Protein AF-A0A962YPQ4-F1 (afdb_monomer_lite)

Foldseek 3Di:
DPDPPPDPDPPPVVVVVVCVVQVLNVLLVVLVVLVVVVVVCPDPVNCVVCPPVNVVSVVCVLVSLVSVLVSVCSVDDDDCPVSVVSVVVSCVVVVVVVVVVVVVVVVD

Structure (mmCIF, N/CA/C/O backbone):
data_AF-A0A962YPQ4-F1
#
_entry.id   AF-A0A962YPQ4-F1
#
loop_
_atom_site.group_PDB
_atom_site.id
_atom_site.type_symbol
_atom_site.label_atom_id
_atom_site.label_alt_id
_atom_site.label_comp_id
_atom_site.label_asym_id
_atom_site.label_entity_id
_atom_site.label_seq_id
_atom_site.pdbx_PDB_ins_code
_atom_site.Cartn_x
_atom_site.Cartn_y
_atom_site.Cartn_z
_atom_site.occupancy
_atom_site.B_iso_or_equiv
_atom_site.auth_seq_id
_atom_site.auth_comp_id
_atom_site.auth_asym_id
_atom_site.auth_atom_id
_atom_site.pdbx_PDB_model_num
ATOM 1 N N . SER A 1 1 ? 42.541 -16.573 -7.095 1.00 48.22 1 SER A N 1
ATOM 2 C CA . SER A 1 1 ? 41.547 -16.294 -6.037 1.00 48.22 1 SER A CA 1
ATOM 3 C C . SER A 1 1 ? 42.003 -15.069 -5.266 1.00 48.22 1 SER A C 1
ATOM 5 O O . SER A 1 1 ? 43.199 -14.986 -5.045 1.00 48.22 1 SER A O 1
ATOM 7 N N . VAL A 1 2 ? 41.097 -14.164 -4.866 1.00 55.28 2 VAL A N 1
ATOM 8 C CA . VAL A 1 2 ? 41.359 -12.897 -4.124 1.00 55.28 2 VAL A CA 1
ATOM 9 C C . VAL A 1 2 ? 41.556 -11.628 -4.986 1.00 55.28 2 VAL A C 1
ATOM 11 O O . VAL A 1 2 ? 42.500 -10.894 -4.777 1.00 55.28 2 VAL A O 1
ATOM 14 N N . TYR A 1 3 ? 40.648 -11.334 -5.931 1.00 52.41 3 TYR A N 1
ATOM 15 C CA . TYR A 1 3 ? 40.442 -9.954 -6.453 1.00 52.41 3 TYR A CA 1
ATOM 16 C C . TYR A 1 3 ? 38.980 -9.640 -6.862 1.00 52.41 3 TYR A C 1
ATOM 18 O O . TYR A 1 3 ? 38.715 -8.603 -7.449 1.00 52.41 3 TYR A O 1
ATOM 26 N N . LEU A 1 4 ? 38.006 -10.511 -6.554 1.00 53.28 4 LEU A N 1
ATOM 27 C CA . LEU A 1 4 ? 36.611 -10.388 -7.032 1.00 53.28 4 LEU A CA 1
ATOM 28 C C . LEU A 1 4 ? 35.572 -10.091 -5.935 1.00 53.28 4 LEU A C 1
ATOM 30 O O . LEU A 1 4 ? 34.379 -10.121 -6.208 1.00 53.28 4 LEU A O 1
ATOM 34 N N . VAL A 1 5 ? 35.992 -9.850 -4.689 1.00 55.94 5 VAL A N 1
ATOM 35 C CA . VAL A 1 5 ? 35.074 -9.925 -3.533 1.00 55.94 5 VAL A CA 1
ATOM 36 C C . VAL A 1 5 ? 34.776 -8.573 -2.870 1.00 55.94 5 VAL A C 1
ATOM 38 O O . VAL A 1 5 ? 33.762 -8.476 -2.189 1.00 55.94 5 VAL A O 1
ATOM 41 N N . PHE A 1 6 ? 35.569 -7.513 -3.083 1.00 50.72 6 PHE A N 1
ATOM 42 C CA . PHE A 1 6 ? 35.494 -6.330 -2.205 1.00 50.72 6 PHE A CA 1
ATOM 43 C C . PHE A 1 6 ? 35.078 -4.982 -2.819 1.00 50.72 6 PHE A C 1
ATOM 45 O O . PHE A 1 6 ? 34.675 -4.118 -2.049 1.00 50.72 6 PHE A O 1
ATOM 52 N N . ASP A 1 7 ? 35.045 -4.797 -4.143 1.00 51.97 7 ASP A N 1
ATOM 53 C CA . ASP A 1 7 ? 34.834 -3.444 -4.712 1.00 51.97 7 ASP A CA 1
ATOM 54 C C . ASP A 1 7 ? 33.396 -3.101 -5.144 1.00 51.97 7 ASP A C 1
ATOM 56 O O . ASP A 1 7 ? 33.118 -1.964 -5.512 1.00 51.97 7 ASP A O 1
ATOM 60 N N . HIS A 1 8 ? 32.438 -4.029 -5.053 1.00 53.66 8 HIS A N 1
ATOM 61 C CA . HIS A 1 8 ? 31.048 -3.783 -5.488 1.00 53.66 8 HIS A CA 1
ATOM 62 C C . HIS A 1 8 ? 30.007 -3.760 -4.361 1.00 53.66 8 HIS A C 1
ATOM 64 O O . HIS A 1 8 ? 28.811 -3.844 -4.630 1.00 53.66 8 HIS A O 1
ATOM 70 N N . PHE A 1 9 ? 30.424 -3.644 -3.097 1.00 52.88 9 PHE A N 1
ATOM 71 C CA . PHE A 1 9 ? 29.499 -3.758 -1.960 1.00 52.88 9 PHE A CA 1
ATOM 72 C C . PHE A 1 9 ? 29.130 -2.443 -1.265 1.00 52.88 9 PHE A C 1
ATOM 74 O O . PHE A 1 9 ? 28.322 -2.479 -0.341 1.00 52.88 9 PHE A O 1
ATOM 81 N N . PHE A 1 10 ? 29.649 -1.287 -1.694 1.00 52.09 10 PHE A N 1
ATOM 82 C CA . PHE A 1 10 ? 29.431 -0.032 -0.958 1.00 52.09 10 PHE A CA 1
ATOM 83 C C . PHE A 1 10 ? 29.041 1.187 -1.794 1.00 52.09 10 PHE A C 1
ATOM 85 O O . PHE A 1 10 ? 29.190 2.316 -1.336 1.00 52.09 10 PHE A O 1
ATOM 92 N N . ASP A 1 11 ? 28.468 0.980 -2.980 1.00 57.31 11 ASP A N 1
ATOM 93 C CA . ASP A 1 11 ? 27.876 2.078 -3.744 1.00 57.31 11 ASP A CA 1
ATOM 94 C C . ASP A 1 11 ? 26.346 1.981 -3.741 1.00 57.31 11 ASP A C 1
ATOM 96 O O . ASP A 1 11 ? 25.682 1.66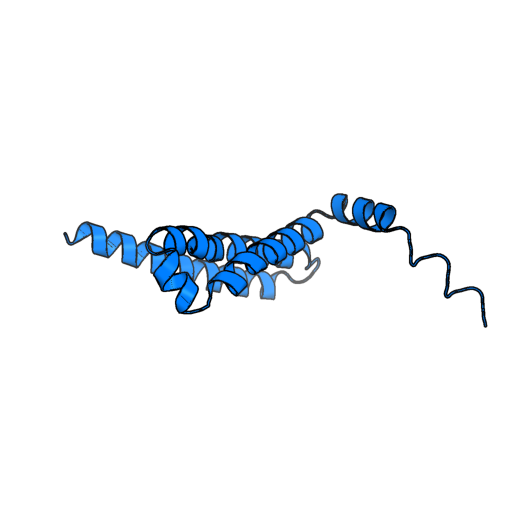1 -4.730 1.00 57.31 11 ASP A O 1
ATOM 100 N N . GLY A 1 12 ? 25.762 2.231 -2.565 1.00 58.50 12 GLY A N 1
ATOM 101 C CA . GLY A 1 12 ? 24.310 2.329 -2.411 1.00 58.50 12 GLY A CA 1
ATOM 102 C C . GLY A 1 12 ? 23.689 3.374 -3.348 1.00 58.50 12 GLY A C 1
ATOM 103 O O . GLY A 1 12 ? 22.519 3.242 -3.700 1.00 58.50 12 GLY A O 1
ATOM 104 N N . ALA A 1 13 ? 24.468 4.362 -3.810 1.00 59.41 13 ALA A N 1
ATOM 105 C CA . ALA A 1 13 ? 24.032 5.360 -4.780 1.00 59.41 13 ALA A CA 1
ATOM 106 C C . ALA A 1 13 ? 23.969 4.800 -6.211 1.00 59.41 13 ALA A C 1
ATOM 108 O O . ALA A 1 13 ? 22.995 5.074 -6.913 1.00 59.41 13 ALA A O 1
ATOM 109 N N . ALA A 1 14 ? 24.925 3.963 -6.629 1.00 56.81 14 ALA A N 1
ATOM 110 C CA . ALA A 1 14 ? 24.859 3.261 -7.917 1.00 56.81 14 ALA A CA 1
ATOM 111 C C . ALA A 1 14 ? 23.675 2.278 -7.980 1.00 56.81 14 ALA A C 1
ATOM 113 O O . ALA A 1 14 ? 22.946 2.240 -8.973 1.00 56.81 14 ALA A O 1
ATOM 114 N N . ILE A 1 15 ? 23.415 1.554 -6.886 1.00 58.56 15 ILE A N 1
ATOM 115 C CA . ILE A 1 15 ? 22.237 0.682 -6.758 1.00 58.56 15 ILE A CA 1
ATOM 116 C C . ILE A 1 15 ? 20.949 1.516 -6.810 1.00 58.56 15 ILE A C 1
ATOM 118 O O . ILE A 1 15 ? 20.012 1.159 -7.522 1.00 58.56 15 ILE A O 1
ATOM 122 N N . LEU A 1 16 ? 20.897 2.655 -6.112 1.00 59.19 16 LEU A N 1
ATOM 123 C CA . LEU A 1 16 ? 19.737 3.548 -6.135 1.00 59.19 16 LEU A CA 1
ATOM 124 C C . LEU A 1 16 ? 19.490 4.138 -7.536 1.00 59.19 16 LEU A C 1
ATOM 126 O O . LEU A 1 16 ? 18.340 4.214 -7.970 1.00 59.19 16 LEU A O 1
ATOM 130 N N . ALA A 1 17 ? 20.544 4.495 -8.272 1.00 59.56 17 ALA A N 1
ATOM 131 C CA . ALA A 1 17 ? 20.446 4.990 -9.645 1.00 59.56 17 ALA A CA 1
ATOM 132 C C . ALA A 1 17 ? 19.915 3.920 -10.620 1.00 59.56 17 ALA A C 1
ATOM 134 O O . ALA A 1 17 ? 19.074 4.223 -11.474 1.00 59.56 17 ALA A O 1
ATOM 135 N N . ASP A 1 18 ? 20.333 2.663 -10.457 1.00 56.97 18 ASP A N 1
ATOM 136 C CA . ASP A 1 18 ? 19.818 1.537 -11.246 1.00 56.97 18 ASP A CA 1
ATOM 137 C C . ASP A 1 18 ? 18.379 1.150 -10.865 1.00 56.97 18 ASP A C 1
ATOM 139 O O . ASP A 1 18 ? 17.590 0.760 -11.733 1.00 56.97 18 ASP A O 1
ATOM 143 N N . ILE A 1 19 ? 17.997 1.330 -9.595 1.00 56.75 19 ILE A N 1
ATOM 144 C CA . ILE A 1 19 ? 16.618 1.176 -9.112 1.00 56.75 19 ILE A CA 1
ATOM 145 C C . ILE A 1 19 ? 15.707 2.251 -9.717 1.00 56.75 19 ILE A C 1
ATOM 147 O O . ILE A 1 19 ? 14.622 1.918 -10.193 1.00 56.75 19 ILE A O 1
ATOM 151 N N . VAL A 1 20 ? 16.137 3.517 -9.774 1.00 56.94 20 VAL 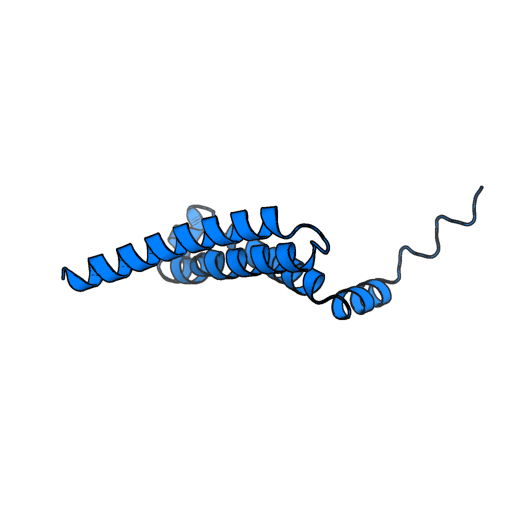A N 1
ATOM 152 C CA . VAL A 1 20 ? 15.352 4.601 -10.401 1.00 56.94 20 VAL A CA 1
ATOM 153 C C . VAL A 1 20 ? 15.191 4.377 -11.909 1.00 56.94 20 VAL A C 1
ATOM 155 O O . VAL A 1 20 ? 14.116 4.633 -12.451 1.00 56.94 20 VAL A O 1
ATOM 158 N N . LYS A 1 21 ? 16.207 3.831 -12.591 1.00 58.44 21 LYS A N 1
ATOM 159 C CA . LYS A 1 21 ? 16.110 3.457 -14.016 1.00 58.44 21 LYS A CA 1
ATOM 160 C C . LYS A 1 21 ? 15.146 2.297 -14.286 1.00 58.44 21 LYS A C 1
ATOM 162 O O . LYS A 1 21 ? 14.705 2.129 -15.424 1.00 58.44 21 LYS A O 1
ATOM 167 N N . ARG A 1 22 ? 14.823 1.484 -13.276 1.00 65.88 22 ARG A N 1
ATOM 168 C CA . ARG A 1 22 ? 13.980 0.286 -13.386 1.00 65.88 22 ARG A CA 1
ATOM 169 C C . ARG A 1 22 ? 12.676 0.498 -12.602 1.00 65.88 22 ARG A C 1
ATOM 171 O O . ARG A 1 22 ? 12.576 0.056 -11.457 1.00 65.88 22 ARG A O 1
ATOM 178 N N . PRO A 1 23 ? 11.643 1.112 -13.217 1.00 67.81 23 PRO A N 1
ATOM 179 C CA . PRO A 1 23 ? 10.415 1.546 -12.532 1.00 67.81 23 PRO A CA 1
ATOM 180 C C . PRO A 1 23 ? 9.643 0.418 -11.829 1.00 67.81 23 PRO A C 1
ATOM 182 O O . PRO A 1 23 ? 8.823 0.663 -10.953 1.00 67.81 23 PRO A O 1
ATOM 185 N N . TYR A 1 24 ? 9.916 -0.841 -12.160 1.00 70.38 24 TYR A N 1
ATOM 186 C CA . TYR A 1 24 ? 9.319 -1.983 -11.480 1.00 70.38 24 TYR A CA 1
ATOM 187 C C . TYR A 1 24 ? 9.874 -2.214 -10.071 1.00 70.38 24 TYR A C 1
ATOM 189 O O . TYR A 1 24 ? 9.123 -2.633 -9.190 1.00 70.38 24 TYR A O 1
ATOM 197 N N . ILE A 1 25 ? 11.152 -1.914 -9.819 1.00 71.56 25 ILE A N 1
ATOM 198 C CA . ILE A 1 25 ? 11.758 -2.086 -8.490 1.00 71.56 25 ILE A CA 1
ATOM 199 C C . ILE A 1 25 ? 11.223 -1.021 -7.534 1.00 71.56 25 ILE A C 1
ATOM 201 O O . ILE A 1 25 ? 10.872 -1.339 -6.401 1.00 71.56 25 ILE A O 1
ATOM 205 N N . THR A 1 26 ? 11.082 0.223 -8.000 1.00 79.94 26 THR A N 1
ATOM 206 C CA . THR A 1 26 ? 10.533 1.320 -7.189 1.00 79.94 26 THR A CA 1
ATOM 207 C C . THR A 1 26 ? 9.085 1.058 -6.781 1.00 79.94 26 THR A C 1
ATOM 209 O O . THR A 1 26 ? 8.732 1.295 -5.628 1.00 79.94 26 THR A O 1
ATOM 212 N N . VAL A 1 27 ? 8.263 0.496 -7.675 1.00 83.62 27 VAL A N 1
ATOM 213 C CA . VAL A 1 27 ? 6.880 0.097 -7.363 1.00 83.62 27 VAL A CA 1
ATOM 214 C C . VAL A 1 27 ? 6.832 -1.005 -6.305 1.00 83.62 27 VAL A C 1
ATOM 216 O O . VAL A 1 27 ? 6.083 -0.884 -5.334 1.00 83.62 27 VAL A O 1
ATOM 219 N N . GLY A 1 28 ? 7.641 -2.058 -6.461 1.00 83.81 28 GLY A N 1
ATOM 220 C CA . GLY A 1 28 ? 7.711 -3.145 -5.479 1.00 83.81 28 GLY A CA 1
ATOM 221 C C . GLY A 1 28 ? 8.192 -2.652 -4.111 1.00 83.81 28 GLY A C 1
ATOM 222 O O . GLY A 1 28 ? 7.601 -2.977 -3.082 1.00 83.81 28 GLY A O 1
ATOM 223 N N . PHE A 1 29 ? 9.209 -1.789 -4.101 1.00 83.06 29 PHE A N 1
ATOM 224 C CA . PHE A 1 29 ? 9.741 -1.184 -2.884 1.00 83.06 29 PHE A CA 1
ATOM 225 C C . PHE A 1 29 ? 8.726 -0.258 -2.199 1.00 83.06 29 PHE A C 1
ATOM 227 O O . PHE A 1 29 ? 8.546 -0.329 -0.985 1.00 83.06 29 PHE A O 1
ATOM 234 N N . ALA A 1 30 ? 7.992 0.557 -2.961 1.00 86.44 30 ALA A N 1
ATOM 235 C CA . ALA A 1 30 ? 6.920 1.389 -2.421 1.00 86.44 30 ALA A CA 1
ATOM 236 C C . ALA A 1 30 ? 5.798 0.540 -1.799 1.00 86.44 30 ALA A C 1
ATOM 238 O O . ALA A 1 30 ? 5.342 0.838 -0.694 1.00 86.44 30 ALA A O 1
ATOM 239 N N . ALA A 1 31 ? 5.386 -0.547 -2.464 1.00 88.00 31 ALA A N 1
ATOM 240 C CA . ALA A 1 31 ? 4.406 -1.486 -1.918 1.00 88.00 31 ALA A CA 1
ATOM 241 C C . ALA A 1 31 ? 4.892 -2.114 -0.600 1.00 88.00 31 ALA A C 1
ATOM 243 O O . ALA A 1 31 ? 4.128 -2.192 0.363 1.00 88.00 31 ALA A O 1
ATOM 244 N N . PHE A 1 32 ? 6.169 -2.498 -0.533 1.00 86.94 32 PHE A N 1
ATOM 245 C CA . PHE A 1 32 ? 6.795 -3.025 0.679 1.00 86.94 32 PHE A CA 1
ATOM 246 C C . PHE A 1 32 ? 6.810 -2.001 1.823 1.00 86.94 32 PHE A C 1
ATOM 248 O O . PHE A 1 32 ? 6.395 -2.316 2.938 1.00 86.94 32 PHE A O 1
ATOM 255 N N . LEU A 1 33 ? 7.205 -0.754 1.556 1.00 89.06 33 LEU A N 1
ATOM 256 C CA . LEU A 1 33 ? 7.195 0.305 2.568 1.00 89.06 33 LEU A CA 1
ATOM 257 C C . LEU A 1 33 ? 5.789 0.583 3.108 1.00 89.06 33 LEU A C 1
ATOM 259 O O . LEU A 1 33 ? 5.630 0.825 4.303 1.00 89.06 33 LEU A O 1
ATOM 263 N N . LEU A 1 34 ? 4.763 0.507 2.259 1.00 88.19 34 LEU A N 1
ATOM 264 C CA . LEU A 1 34 ? 3.368 0.660 2.676 1.00 88.19 34 LEU A CA 1
ATOM 265 C C . LEU A 1 34 ? 2.861 -0.514 3.533 1.00 88.19 34 LEU A C 1
ATOM 267 O O . LEU A 1 34 ? 1.934 -0.324 4.325 1.00 88.19 34 LEU A O 1
ATOM 271 N N . LEU A 1 35 ? 3.462 -1.705 3.433 1.00 88.38 35 LEU A N 1
ATOM 272 C CA . LEU A 1 35 ? 3.125 -2.842 4.298 1.00 88.38 35 LEU A CA 1
ATOM 273 C C . LEU A 1 35 ? 3.613 -2.651 5.739 1.00 88.38 35 LEU A C 1
ATOM 275 O O . LEU A 1 35 ? 2.936 -3.105 6.659 1.00 88.38 35 LEU A O 1
ATOM 279 N N . ILE A 1 36 ? 4.727 -1.946 5.959 1.00 90.75 36 ILE A N 1
ATOM 280 C CA . ILE A 1 36 ? 5.303 -1.706 7.296 1.00 90.75 36 ILE A CA 1
ATOM 281 C C . ILE A 1 36 ? 4.286 -1.081 8.275 1.00 90.75 36 ILE A C 1
ATOM 283 O O . ILE A 1 36 ? 4.048 -1.666 9.336 1.00 90.75 36 ILE A O 1
ATOM 287 N N . PRO A 1 37 ? 3.632 0.060 7.969 1.00 87.06 37 PRO A N 1
ATOM 288 C CA . PRO A 1 37 ? 2.644 0.643 8.873 1.00 87.06 37 PRO A CA 1
ATOM 289 C C . PRO A 1 37 ? 1.397 -0.236 9.030 1.00 87.06 37 PRO A C 1
ATOM 291 O O . PRO A 1 37 ? 0.792 -0.241 10.104 1.00 87.06 37 PRO A O 1
ATOM 294 N N . LEU A 1 38 ? 1.006 -1.009 8.009 1.00 87.44 38 LEU A N 1
ATOM 295 C CA . LEU A 1 38 ? -0.102 -1.966 8.125 1.00 87.44 38 LEU A CA 1
ATOM 296 C C . LEU A 1 38 ? 0.231 -3.093 9.107 1.00 87.44 38 LEU A C 1
ATOM 298 O O . LEU A 1 38 ? -0.587 -3.401 9.972 1.00 87.44 38 LEU A O 1
ATOM 302 N N . ALA A 1 39 ? 1.433 -3.660 9.007 1.00 87.00 39 ALA A N 1
ATOM 303 C CA . ALA A 1 39 ? 1.909 -4.712 9.895 1.00 87.00 39 ALA A CA 1
ATOM 304 C C . ALA A 1 39 ? 2.029 -4.204 11.337 1.00 87.00 39 ALA A C 1
ATOM 306 O O . ALA A 1 39 ? 1.491 -4.821 12.256 1.00 87.00 39 ALA A O 1
ATOM 307 N N . ALA A 1 40 ? 2.634 -3.026 11.532 1.00 88.50 40 ALA A N 1
ATOM 308 C CA . ALA A 1 40 ? 2.731 -2.402 12.849 1.00 88.50 40 ALA A CA 1
ATOM 309 C C . ALA A 1 40 ? 1.339 -2.174 13.467 1.00 88.50 40 ALA A C 1
ATOM 311 O O . ALA A 1 40 ? 1.111 -2.490 14.632 1.00 88.50 40 ALA A O 1
ATOM 312 N N . THR A 1 41 ? 0.372 -1.696 12.675 1.00 88.50 41 THR A N 1
ATOM 313 C CA . THR A 1 41 ? -1.009 -1.422 13.122 1.00 88.50 41 THR A CA 1
ATOM 314 C C . THR A 1 41 ? -1.921 -2.651 13.179 1.00 88.50 41 THR A C 1
ATOM 316 O O . THR A 1 41 ? -3.112 -2.504 13.471 1.00 88.50 41 THR A O 1
ATOM 319 N N . SER A 1 42 ? -1.388 -3.859 12.967 1.00 81.44 42 SER A N 1
ATOM 320 C CA . SER A 1 42 ? -2.153 -5.112 13.014 1.00 81.44 42 SER A CA 1
ATOM 321 C C . SER A 1 42 ? -2.404 -5.634 14.438 1.00 81.44 42 SER A C 1
ATOM 323 O O . SER A 1 42 ? -3.081 -6.646 14.615 1.00 81.44 42 SER A O 1
ATOM 325 N N . THR A 1 43 ? -1.882 -4.961 15.467 1.00 89.44 43 THR A N 1
ATOM 326 C CA . THR A 1 43 ? -2.058 -5.365 16.871 1.00 89.44 43 THR A CA 1
ATOM 327 C C . THR A 1 43 ? -3.404 -4.896 17.436 1.00 89.44 43 THR A C 1
ATOM 329 O O . THR A 1 43 ? -3.780 -3.733 17.273 1.00 89.44 43 THR A O 1
ATOM 332 N N . ASN A 1 44 ? -4.090 -5.749 18.209 1.00 84.00 44 ASN A N 1
ATOM 333 C CA . ASN A 1 44 ? -5.385 -5.448 18.851 1.00 84.00 44 ASN A CA 1
ATOM 334 C C . ASN A 1 44 ? -5.410 -4.117 19.632 1.00 84.00 44 ASN A C 1
ATOM 336 O O . ASN A 1 44 ? -6.412 -3.399 19.608 1.00 84.00 44 ASN A O 1
ATOM 340 N N . GLY A 1 45 ? -4.307 -3.756 20.298 1.00 88.00 45 GLY A N 1
ATOM 341 C CA . GLY A 1 45 ? -4.183 -2.481 21.013 1.00 88.00 45 GLY A CA 1
ATOM 342 C C . GLY A 1 45 ? -4.222 -1.257 20.090 1.00 88.00 45 GLY A C 1
ATOM 343 O O . GLY A 1 45 ? -4.850 -0.250 20.414 1.00 88.00 45 GLY A O 1
ATOM 344 N N . MET A 1 46 ? -3.622 -1.350 18.902 1.00 86.25 46 MET A N 1
ATOM 345 C CA . MET A 1 46 ? -3.609 -0.260 17.921 1.00 86.25 46 MET A CA 1
ATOM 346 C C . MET A 1 46 ? -4.940 -0.133 17.186 1.00 86.25 46 MET A C 1
ATOM 348 O O . MET A 1 46 ? -5.372 0.989 16.927 1.00 86.25 46 MET A O 1
ATOM 352 N N . ILE A 1 47 ? -5.636 -1.246 16.941 1.00 87.38 47 ILE A N 1
ATOM 353 C CA . ILE A 1 47 ? -6.999 -1.230 16.387 1.00 87.38 47 ILE A CA 1
ATOM 354 C C . ILE A 1 47 ? -7.925 -0.411 17.299 1.00 87.38 47 ILE A C 1
ATOM 356 O O . ILE A 1 47 ? -8.616 0.495 16.829 1.00 87.38 47 ILE A O 1
ATOM 360 N N . LYS A 1 48 ? -7.884 -0.667 18.616 1.00 87.62 48 LYS A N 1
ATOM 361 C CA . LYS A 1 48 ? -8.678 0.083 19.605 1.00 87.62 48 LYS A CA 1
ATOM 362 C C . LYS A 1 48 ? -8.253 1.552 19.710 1.00 87.62 48 LYS A C 1
ATOM 364 O O . LYS A 1 48 ? -9.114 2.419 19.814 1.00 87.62 48 LYS A O 1
ATOM 369 N N . ARG A 1 49 ? -6.947 1.841 19.644 1.00 89.69 49 ARG A N 1
ATOM 370 C CA . ARG A 1 49 ? -6.402 3.204 19.784 1.00 89.69 49 ARG A CA 1
ATOM 371 C C . ARG A 1 49 ? -6.687 4.105 18.578 1.00 89.69 49 ARG A C 1
ATOM 373 O O . ARG A 1 49 ? -6.955 5.286 18.762 1.00 89.69 49 ARG A O 1
ATOM 380 N N . LEU A 1 50 ? -6.618 3.575 17.353 1.00 85.75 50 LEU A N 1
ATOM 381 C CA . LEU A 1 50 ? -6.838 4.353 16.125 1.00 85.75 50 LEU A CA 1
ATOM 382 C C . LEU A 1 50 ? -8.311 4.408 15.681 1.00 85.75 50 LEU A C 1
ATOM 384 O O . LEU A 1 50 ? -8.685 5.323 14.939 1.00 85.75 50 LEU A O 1
ATOM 388 N N . GLY A 1 51 ? -9.146 3.443 16.081 1.00 89.25 51 GLY A N 1
ATOM 389 C CA . GLY A 1 51 ? -10.583 3.431 15.792 1.00 89.25 51 GLY A CA 1
ATOM 390 C C . GLY A 1 51 ? -10.907 3.632 14.303 1.00 89.25 51 GLY A C 1
ATOM 391 O O . GLY A 1 51 ? -10.491 2.857 13.443 1.00 89.25 51 GLY A O 1
ATOM 392 N N . ARG A 1 52 ? -11.630 4.709 13.961 1.00 86.00 52 ARG A N 1
ATOM 393 C CA . ARG A 1 52 ? -12.007 5.040 12.567 1.00 86.00 52 ARG A CA 1
ATOM 394 C C . ARG A 1 52 ? -10.811 5.304 11.643 1.00 86.00 52 ARG A C 1
ATOM 396 O O . ARG A 1 52 ? -10.902 5.022 10.447 1.00 86.00 52 ARG A O 1
ATOM 403 N N . ASN A 1 53 ? -9.697 5.820 12.165 1.00 87.81 53 ASN A N 1
ATOM 404 C CA . ASN A 1 53 ? -8.500 6.072 11.359 1.00 87.81 53 ASN A CA 1
ATOM 405 C C . ASN A 1 53 ? -7.778 4.770 10.987 1.00 87.81 53 ASN A C 1
ATOM 407 O O . ASN A 1 53 ? -7.186 4.703 9.911 1.00 87.81 53 ASN A O 1
ATOM 411 N N . TRP A 1 54 ? -7.916 3.712 11.796 1.00 89.81 54 TRP A N 1
ATOM 412 C CA . TRP A 1 54 ? -7.388 2.386 11.466 1.00 89.81 54 TRP A CA 1
ATOM 413 C C . TRP A 1 54 ? -7.985 1.869 10.156 1.00 89.81 54 TRP A C 1
ATOM 415 O O . TRP A 1 54 ? -7.252 1.469 9.259 1.00 89.81 54 TRP A O 1
ATOM 425 N N . GLN A 1 55 ? -9.305 1.990 9.976 1.00 85.50 55 GLN A N 1
ATOM 426 C CA . GLN A 1 55 ? -9.966 1.590 8.729 1.00 85.50 55 GLN A CA 1
ATOM 427 C C . GLN A 1 55 ? -9.518 2.414 7.514 1.00 85.50 55 GLN A C 1
ATOM 429 O O . GLN A 1 55 ? -9.574 1.911 6.395 1.00 85.50 55 GLN A O 1
ATOM 434 N N . ARG A 1 56 ? -9.121 3.682 7.691 1.00 87.25 56 ARG A N 1
ATOM 435 C CA . ARG A 1 56 ? -8.576 4.498 6.591 1.00 87.25 56 ARG A CA 1
ATOM 436 C C . ARG A 1 56 ? -7.180 4.017 6.205 1.00 87.25 56 ARG A C 1
ATOM 438 O O . ARG A 1 56 ? -6.930 3.829 5.022 1.00 87.25 56 ARG A O 1
ATOM 445 N N . LEU A 1 57 ? -6.325 3.749 7.191 1.00 88.06 57 LEU A N 1
ATOM 446 C CA . LEU A 1 57 ? -4.978 3.224 6.974 1.00 88.06 57 LEU A CA 1
ATOM 447 C C . LEU A 1 57 ? -5.024 1.829 6.337 1.00 88.06 57 LEU A C 1
ATOM 449 O O . LEU A 1 57 ? -4.370 1.587 5.330 1.00 88.06 57 LEU A O 1
ATOM 453 N N . HIS A 1 58 ? -5.886 0.939 6.828 1.00 90.31 58 HIS A N 1
ATOM 454 C CA . HIS A 1 58 ? -6.000 -0.420 6.297 1.00 90.31 58 HIS A CA 1
ATOM 455 C C . HIS A 1 58 ? -6.616 -0.492 4.886 1.00 90.31 58 HIS A C 1
ATOM 457 O O . HIS A 1 58 ? -6.455 -1.499 4.201 1.00 90.31 58 HIS A O 1
ATOM 463 N N . ARG A 1 59 ? -7.267 0.574 4.384 1.00 88.25 59 ARG A N 1
ATOM 464 C CA . ARG A 1 59 ? -7.672 0.643 2.962 1.00 88.25 59 ARG A CA 1
ATOM 465 C C . ARG A 1 59 ? -6.482 0.693 2.010 1.00 88.25 59 ARG A C 1
ATOM 467 O O . ARG A 1 59 ? -6.655 0.346 0.844 1.00 88.25 59 ARG A O 1
ATOM 474 N N . LEU A 1 60 ? -5.294 1.071 2.485 1.00 88.69 60 LEU A N 1
ATOM 475 C CA . LEU A 1 60 ? -4.081 1.047 1.670 1.00 88.69 60 LEU A CA 1
ATOM 476 C C . LEU A 1 60 ? -3.749 -0.363 1.171 1.00 88.69 60 LEU A C 1
ATOM 478 O O . LEU A 1 60 ? -3.104 -0.476 0.137 1.00 88.69 60 LEU A O 1
ATOM 482 N N . VAL A 1 61 ? -4.266 -1.428 1.801 1.00 88.38 61 VAL A N 1
ATOM 483 C CA . VAL A 1 61 ? -4.078 -2.809 1.322 1.00 88.38 61 VAL A CA 1
ATOM 484 C C . VAL A 1 61 ? -4.554 -3.002 -0.122 1.00 88.38 61 VAL A C 1
ATOM 486 O O . VAL A 1 61 ? -3.968 -3.784 -0.864 1.00 88.38 61 VAL A O 1
ATOM 489 N N . TYR A 1 62 ? -5.574 -2.252 -0.555 1.00 85.81 62 TYR A N 1
ATOM 490 C CA . TYR A 1 62 ? -6.049 -2.295 -1.938 1.00 85.81 62 TYR A CA 1
ATOM 491 C C . TYR A 1 62 ? -5.039 -1.677 -2.904 1.00 85.81 62 TYR A C 1
ATOM 493 O O . TYR A 1 62 ? -4.782 -2.236 -3.965 1.00 85.81 62 TYR A O 1
ATOM 501 N N . VAL A 1 63 ? -4.431 -0.555 -2.511 1.00 88.25 63 VAL A N 1
ATOM 502 C CA . VAL A 1 63 ? -3.371 0.102 -3.286 1.00 88.25 63 VAL A CA 1
ATOM 503 C C . VAL A 1 63 ? -2.138 -0.798 -3.350 1.00 88.25 63 VAL A C 1
ATOM 505 O O . VAL A 1 63 ? -1.595 -1.008 -4.428 1.00 88.25 63 VAL A O 1
ATOM 508 N N . ILE A 1 64 ? -1.744 -1.397 -2.222 1.00 88.81 64 ILE A N 1
ATOM 509 C CA . ILE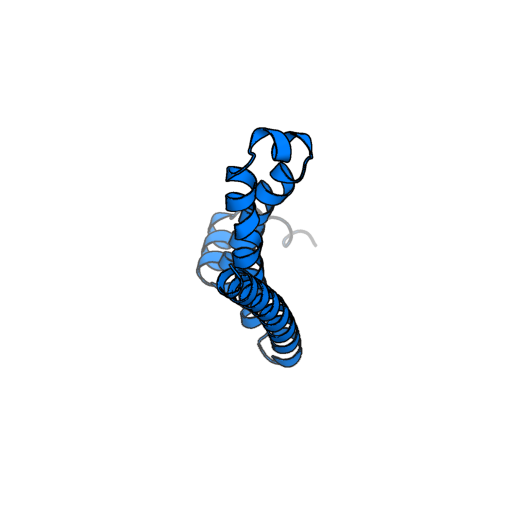 A 1 64 ? -0.616 -2.335 -2.140 1.00 88.81 64 ILE A CA 1
ATOM 510 C C . ILE A 1 64 ? -0.847 -3.546 -3.051 1.00 88.81 64 ILE A C 1
ATOM 512 O O . ILE A 1 64 ? 0.062 -3.932 -3.780 1.00 88.81 64 ILE A O 1
ATOM 516 N N . GLY A 1 65 ? -2.058 -4.114 -3.065 1.00 85.12 65 GLY A N 1
ATOM 517 C CA . GLY A 1 65 ? -2.402 -5.225 -3.956 1.00 85.12 65 GLY A CA 1
ATOM 518 C C . GLY A 1 65 ? -2.248 -4.866 -5.437 1.00 85.12 65 GLY A C 1
ATOM 519 O O . GLY A 1 65 ? -1.659 -5.633 -6.197 1.00 85.12 65 GLY A O 1
ATOM 520 N N . ILE A 1 66 ? -2.708 -3.674 -5.837 1.00 84.94 66 ILE A N 1
ATOM 521 C CA . ILE A 1 66 ? -2.544 -3.170 -7.211 1.00 84.94 66 ILE A CA 1
ATOM 522 C C . ILE A 1 66 ? -1.060 -2.984 -7.546 1.00 84.94 66 ILE A C 1
ATOM 524 O O . ILE A 1 66 ? -0.613 -3.436 -8.599 1.00 84.94 66 ILE A O 1
ATOM 528 N N . LEU A 1 67 ? -0.283 -2.365 -6.650 1.00 86.25 67 LEU A N 1
ATOM 529 C CA . LEU A 1 67 ? 1.158 -2.177 -6.842 1.00 86.25 67 LEU A CA 1
ATOM 530 C C . LEU A 1 67 ? 1.901 -3.517 -6.937 1.00 86.25 67 LEU A C 1
ATOM 532 O O . LEU A 1 67 ? 2.813 -3.638 -7.747 1.00 86.25 67 LEU A O 1
ATOM 536 N N . GLY A 1 68 ? 1.496 -4.533 -6.171 1.00 83.81 68 GLY A N 1
ATOM 537 C CA . GLY A 1 68 ? 2.076 -5.877 -6.232 1.00 83.81 68 GLY A CA 1
ATOM 538 C C . GLY A 1 68 ? 1.837 -6.567 -7.577 1.00 83.81 68 GLY A C 1
ATOM 539 O O . GLY A 1 68 ? 2.773 -7.100 -8.172 1.00 83.81 68 GLY A O 1
ATOM 540 N N . VAL A 1 69 ? 0.610 -6.497 -8.102 1.00 82.06 69 VAL A N 1
ATOM 541 C CA . VAL A 1 69 ? 0.292 -7.018 -9.444 1.00 82.06 69 VAL A CA 1
ATOM 542 C C . VAL A 1 69 ? 1.066 -6.258 -10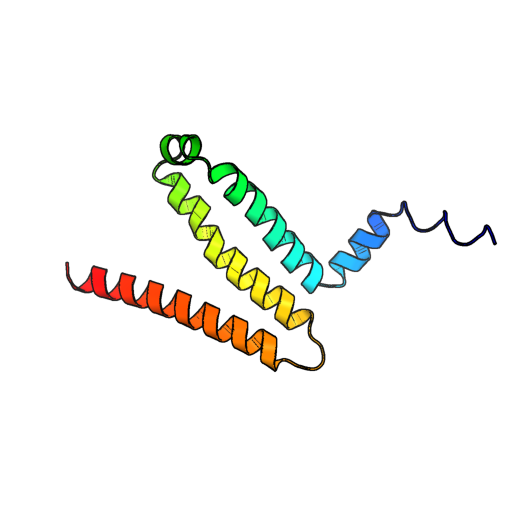.520 1.00 82.06 69 VAL A C 1
ATOM 544 O O . VAL A 1 69 ? 1.630 -6.877 -11.418 1.00 82.06 69 VAL A O 1
ATOM 547 N N . LEU A 1 70 ? 1.147 -4.929 -10.414 1.00 83.0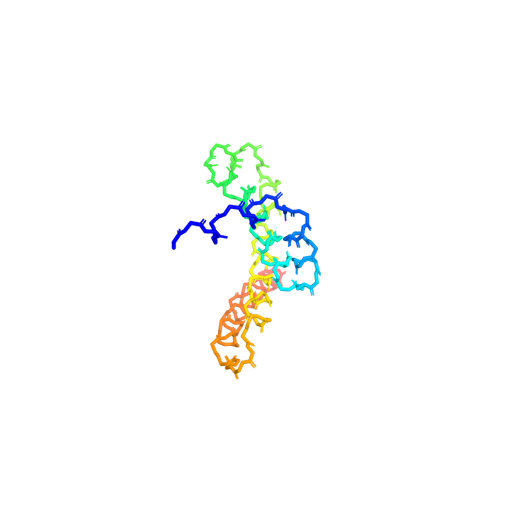0 70 LEU A N 1
ATOM 548 C CA . LEU A 1 70 ? 1.883 -4.090 -11.360 1.00 83.00 70 LEU A CA 1
ATOM 549 C C . LEU A 1 70 ? 3.394 -4.375 -11.327 1.00 83.00 70 LEU A C 1
ATOM 551 O O . LEU A 1 70 ? 4.023 -4.474 -12.380 1.00 83.00 70 LEU A O 1
ATOM 555 N N . HIS A 1 71 ? 3.964 -4.579 -10.136 1.00 83.12 71 HIS A N 1
ATOM 556 C CA . HIS A 1 71 ? 5.352 -5.007 -9.955 1.00 83.12 71 HIS A CA 1
ATOM 557 C C . HIS A 1 71 ? 5.623 -6.343 -10.659 1.00 83.12 71 HIS A C 1
ATOM 559 O O . HIS A 1 71 ? 6.594 -6.459 -11.406 1.00 83.12 71 HIS A O 1
ATOM 565 N N . TYR A 1 72 ? 4.745 -7.329 -10.468 1.00 76.00 72 TYR A N 1
ATOM 566 C CA . TYR A 1 72 ? 4.896 -8.657 -11.061 1.00 76.00 72 TYR A CA 1
ATOM 567 C C . TYR A 1 72 ? 4.698 -8.651 -12.586 1.00 76.00 72 TYR A C 1
ATOM 569 O O . TYR A 1 72 ? 5.457 -9.295 -13.308 1.00 76.00 72 TYR A O 1
ATOM 577 N N . LEU A 1 73 ? 3.751 -7.853 -13.093 1.00 77.31 73 LEU A N 1
ATOM 578 C CA . LEU A 1 73 ? 3.534 -7.661 -14.532 1.00 77.31 73 LEU A CA 1
ATOM 579 C C . LEU A 1 73 ? 4.763 -7.084 -15.238 1.00 77.31 73 LEU A C 1
ATOM 581 O O . LEU A 1 73 ? 5.105 -7.544 -16.322 1.00 77.31 73 LEU A O 1
ATOM 585 N N . TRP A 1 74 ? 5.442 -6.102 -14.639 1.00 73.44 74 TRP A N 1
ATOM 586 C CA . TRP A 1 74 ? 6.668 -5.561 -15.234 1.00 73.44 74 TRP A CA 1
ATOM 587 C C . TRP A 1 74 ? 7.890 -6.471 -15.078 1.00 73.44 74 TRP A C 1
ATOM 589 O O . TRP A 1 74 ? 8.848 -6.332 -15.843 1.00 73.44 74 TRP A O 1
ATOM 599 N N . LEU A 1 75 ? 7.890 -7.366 -14.089 1.00 71.62 75 LEU A N 1
ATOM 600 C CA . LEU A 1 75 ? 8.987 -8.305 -13.872 1.00 71.62 75 LEU A CA 1
ATOM 601 C C . LEU A 1 75 ? 9.033 -9.374 -14.973 1.00 71.62 75 LEU A C 1
ATOM 603 O O . LEU A 1 75 ? 10.116 -9.761 -15.419 1.00 71.62 75 LEU A O 1
ATOM 607 N N . VAL A 1 76 ? 7.867 -9.842 -15.422 1.00 69.38 76 VAL A N 1
ATOM 608 C CA . VAL A 1 76 ? 7.771 -10.940 -16.385 1.00 69.38 76 VAL A CA 1
ATOM 609 C C . VAL A 1 76 ? 7.871 -10.420 -17.818 1.00 69.38 76 VAL A C 1
ATOM 611 O O . VAL A 1 76 ? 7.003 -9.705 -18.306 1.00 69.38 76 VAL A O 1
ATOM 614 N N . LYS A 1 77 ? 8.944 -10.805 -18.517 1.00 62.53 77 LYS A N 1
ATOM 615 C CA . LYS A 1 77 ? 9.219 -10.359 -19.895 1.00 62.53 77 LYS A CA 1
ATOM 616 C C . LYS A 1 77 ? 8.719 -11.299 -20.998 1.00 62.53 77 LYS A C 1
ATOM 618 O O . LYS A 1 77 ? 8.710 -10.879 -22.149 1.00 62.53 77 LYS A O 1
ATOM 623 N N . ALA A 1 78 ? 8.343 -12.540 -20.676 1.00 59.78 78 ALA A N 1
ATOM 624 C CA . ALA A 1 78 ? 8.019 -13.563 -21.680 1.00 59.78 78 ALA A CA 1
ATOM 625 C C . ALA A 1 78 ? 6.638 -14.220 -21.484 1.00 59.78 78 ALA A C 1
ATOM 627 O O . ALA A 1 78 ? 5.885 -14.301 -22.447 1.00 59.78 78 ALA A O 1
ATOM 628 N N . ASP A 1 79 ? 6.260 -14.608 -20.257 1.00 69.06 79 ASP A N 1
ATOM 629 C CA . ASP A 1 79 ? 5.006 -15.337 -19.995 1.00 69.06 79 ASP A CA 1
ATOM 630 C C . ASP A 1 79 ? 4.022 -14.575 -19.097 1.00 69.06 79 ASP A C 1
ATOM 632 O O . ASP A 1 79 ? 3.966 -14.737 -17.882 1.00 69.06 79 ASP A O 1
ATOM 636 N N . LEU A 1 80 ? 3.157 -13.765 -19.709 1.00 71.69 80 LEU A N 1
ATOM 637 C CA . LEU A 1 80 ? 2.164 -12.954 -18.988 1.00 71.69 80 LEU A CA 1
ATOM 638 C C . LEU A 1 80 ? 0.996 -13.759 -18.380 1.00 71.69 80 LEU A C 1
ATOM 640 O O . LEU A 1 80 ? 0.142 -13.175 -17.712 1.00 71.69 80 LEU A O 1
ATOM 644 N N . ARG A 1 81 ? 0.937 -15.085 -18.577 1.00 76.06 81 ARG A N 1
ATOM 645 C CA . ARG A 1 81 ? -0.189 -15.935 -18.140 1.00 76.06 81 ARG A CA 1
ATOM 646 C C . ARG A 1 81 ? -0.376 -15.949 -16.622 1.00 76.06 81 ARG A C 1
ATOM 648 O O . ARG A 1 81 ? -1.491 -15.732 -16.152 1.00 76.06 81 ARG A O 1
ATOM 655 N N . GLU A 1 82 ? 0.693 -16.178 -15.863 1.00 73.94 82 GLU A N 1
ATOM 656 C CA . GLU A 1 82 ? 0.635 -16.216 -14.394 1.00 73.94 82 GLU A CA 1
ATOM 657 C C . GLU A 1 82 ? 0.321 -14.831 -13.797 1.00 73.94 82 GLU A C 1
ATOM 659 O O . GLU A 1 82 ? -0.603 -14.737 -12.982 1.00 73.94 82 GLU A O 1
ATOM 664 N N . PRO A 1 83 ? 0.968 -13.726 -14.241 1.00 77.88 83 PRO A N 1
ATOM 665 C CA . PRO A 1 83 ? 0.591 -12.386 -13.798 1.00 77.88 83 PRO A CA 1
ATOM 666 C C . PRO A 1 83 ? -0.870 -12.030 -14.063 1.00 77.88 83 PRO A C 1
ATOM 668 O O . PRO A 1 83 ? -1.528 -11.456 -13.195 1.00 77.88 83 PRO A O 1
ATOM 671 N N . LEU A 1 84 ? -1.392 -12.379 -15.242 1.00 77.06 84 LEU A N 1
ATOM 672 C CA . LEU A 1 84 ? -2.779 -12.097 -15.614 1.00 77.06 84 LEU A CA 1
ATOM 673 C C . LEU A 1 84 ? -3.778 -12.910 -14.788 1.00 77.06 84 LEU A C 1
ATOM 675 O O . LEU A 1 84 ? -4.834 -12.383 -14.441 1.00 77.06 84 LEU A O 1
ATOM 679 N N . LEU A 1 85 ? -3.446 -14.150 -14.418 1.00 84.06 85 LEU A N 1
ATOM 680 C CA . LEU A 1 85 ? -4.256 -14.950 -13.496 1.00 84.06 85 LEU A CA 1
ATOM 681 C C . LEU A 1 85 ? -4.354 -14.284 -12.120 1.00 84.06 85 LEU A C 1
ATOM 683 O O . LEU A 1 85 ? -5.461 -14.088 -11.613 1.00 84.06 85 LEU A O 1
ATOM 687 N N . TYR A 1 86 ? -3.226 -13.870 -11.537 1.00 80.06 86 TYR A N 1
ATOM 688 C CA . TYR A 1 86 ? -3.233 -13.174 -10.247 1.00 80.06 86 TYR A CA 1
ATOM 689 C C . TYR A 1 86 ? -3.953 -11.824 -10.322 1.00 80.06 86 TYR A C 1
ATOM 691 O O . TYR A 1 86 ? -4.737 -11.497 -9.427 1.00 80.06 86 TYR A O 1
ATOM 699 N N . ALA A 1 87 ? -3.755 -11.070 -11.407 1.00 81.75 87 ALA A N 1
ATOM 700 C CA . ALA A 1 87 ? -4.477 -9.828 -11.664 1.00 81.75 87 ALA A CA 1
ATOM 701 C C . ALA A 1 87 ? -5.991 -10.062 -11.765 1.00 81.75 87 ALA A C 1
ATOM 703 O O . ALA A 1 87 ? -6.765 -9.321 -11.161 1.00 81.75 87 ALA A O 1
ATOM 704 N N . GLY A 1 88 ? -6.415 -11.109 -12.479 1.00 84.81 88 GLY A N 1
ATOM 705 C CA . GLY A 1 88 ? -7.817 -11.478 -12.654 1.00 84.81 88 GLY A CA 1
ATOM 706 C C . GLY A 1 88 ? -8.487 -11.888 -11.345 1.00 84.81 88 GLY A C 1
ATOM 707 O O . GLY A 1 88 ? -9.575 -11.404 -11.037 1.00 84.81 88 GLY A O 1
ATOM 708 N N . ILE A 1 89 ? -7.819 -12.708 -10.528 1.00 87.31 89 ILE A N 1
ATOM 709 C CA . ILE A 1 89 ? -8.312 -13.095 -9.197 1.00 87.31 89 ILE A CA 1
ATOM 710 C C . ILE A 1 89 ? -8.430 -11.860 -8.299 1.00 87.31 89 ILE A C 1
ATOM 712 O O . ILE A 1 89 ? -9.476 -11.645 -7.681 1.00 87.31 89 ILE A O 1
ATOM 716 N N . LEU A 1 90 ? -7.390 -11.019 -8.246 1.00 85.31 90 LEU A N 1
ATOM 717 C CA . LEU A 1 90 ? -7.411 -9.796 -7.447 1.00 85.31 90 LEU A CA 1
ATOM 718 C C . LEU A 1 90 ? -8.546 -8.866 -7.905 1.00 85.31 90 LEU A C 1
ATOM 720 O O . LEU A 1 90 ? -9.324 -8.396 -7.076 1.00 85.31 90 LEU A O 1
ATOM 724 N N . ALA A 1 91 ? -8.685 -8.641 -9.213 1.00 84.50 91 ALA A N 1
ATOM 725 C CA . ALA A 1 91 ? -9.739 -7.812 -9.788 1.00 84.50 91 ALA A CA 1
ATOM 726 C C . ALA A 1 91 ? -11.135 -8.377 -9.496 1.00 84.50 91 ALA A C 1
ATOM 728 O O . ALA A 1 91 ? -12.027 -7.619 -9.119 1.00 84.50 91 ALA A O 1
ATOM 729 N N . GLY A 1 92 ? -11.318 -9.697 -9.587 1.00 89.38 92 GLY A N 1
ATOM 730 C CA . GLY A 1 92 ? -12.566 -10.371 -9.237 1.00 89.38 92 GLY A CA 1
ATOM 731 C C . GLY A 1 92 ? -12.933 -10.195 -7.762 1.00 89.38 92 GLY A C 1
ATOM 732 O O . GLY A 1 92 ? -14.059 -9.812 -7.445 1.00 89.38 92 GLY A O 1
ATOM 733 N N . LEU A 1 93 ? -11.975 -10.388 -6.850 1.00 87.31 93 LEU A N 1
ATOM 734 C CA . LEU A 1 93 ? -12.187 -10.214 -5.408 1.00 87.31 93 LEU A CA 1
ATOM 735 C C . LEU A 1 93 ? -12.483 -8.756 -5.032 1.00 87.31 93 LEU A C 1
ATOM 737 O O . LEU A 1 93 ? -13.393 -8.486 -4.240 1.00 87.31 93 LEU A O 1
ATOM 741 N N . LEU A 1 94 ? -11.738 -7.804 -5.601 1.00 84.62 94 LEU A N 1
ATOM 742 C CA . LEU A 1 94 ? -11.968 -6.374 -5.385 1.00 84.62 94 LEU A CA 1
ATOM 743 C C . LEU A 1 94 ? -13.303 -5.928 -5.986 1.00 84.62 94 LEU A C 1
ATOM 745 O O . LEU A 1 94 ? -14.052 -5.204 -5.328 1.00 84.62 94 LEU A O 1
ATOM 749 N N . GLY A 1 95 ? -13.626 -6.412 -7.186 1.00 85.25 95 GLY A N 1
ATOM 750 C CA . GLY A 1 95 ? -14.884 -6.162 -7.880 1.00 85.25 95 GLY A CA 1
ATOM 751 C C . GLY A 1 95 ? -16.083 -6.688 -7.098 1.00 85.25 95 GLY A C 1
ATOM 752 O O . GLY A 1 95 ? -17.017 -5.932 -6.840 1.00 85.25 95 GLY A O 1
ATOM 753 N N . TYR A 1 96 ? -16.024 -7.931 -6.612 1.00 87.25 96 TYR A N 1
ATOM 754 C CA . TYR A 1 96 ? -17.059 -8.509 -5.751 1.00 87.25 96 TYR A CA 1
ATOM 755 C C . TYR A 1 96 ? -17.263 -7.688 -4.473 1.00 87.25 96 TYR A C 1
ATOM 757 O O . TYR A 1 96 ? -18.392 -7.387 -4.077 1.00 87.25 96 TYR A O 1
ATOM 765 N N . ARG A 1 97 ? -16.167 -7.265 -3.834 1.00 83.56 97 ARG A N 1
ATOM 766 C CA . ARG A 1 97 ? -16.228 -6.458 -2.611 1.00 83.56 97 ARG A CA 1
ATOM 767 C C . ARG A 1 97 ? -16.843 -5.081 -2.856 1.00 83.56 97 ARG A C 1
ATOM 769 O O . ARG A 1 97 ? -17.579 -4.581 -2.002 1.00 83.56 97 ARG A O 1
ATOM 776 N N . LEU A 1 98 ? -16.552 -4.481 -4.007 1.00 82.00 98 LEU A N 1
ATOM 777 C CA . LEU A 1 98 ? -17.118 -3.205 -4.418 1.00 82.00 98 LEU A CA 1
ATOM 778 C C . LEU A 1 98 ? -18.608 -3.349 -4.756 1.00 82.00 98 LEU A C 1
ATOM 780 O O . LEU A 1 98 ? -19.417 -2.568 -4.258 1.00 82.00 98 LEU A O 1
ATOM 784 N N . TRP A 1 99 ? -18.979 -4.391 -5.504 1.00 83.00 99 TRP A N 1
ATOM 785 C CA . TRP A 1 99 ? -20.367 -4.716 -5.831 1.00 83.00 99 TRP A CA 1
ATOM 786 C C . TRP A 1 99 ? -21.211 -4.902 -4.573 1.00 83.00 99 TRP A C 1
ATOM 788 O O . TRP A 1 99 ? -22.224 -4.223 -4.427 1.00 83.00 99 TRP A O 1
ATOM 798 N N . ARG A 1 100 ? -20.735 -5.702 -3.608 1.00 84.94 100 ARG A N 1
ATOM 799 C CA . ARG A 1 100 ? -21.412 -5.896 -2.318 1.00 84.94 100 ARG A CA 1
ATOM 800 C C . ARG A 1 100 ? -21.639 -4.571 -1.584 1.00 84.94 100 ARG A C 1
ATOM 802 O O . ARG A 1 100 ? -22.701 -4.349 -1.010 1.00 84.94 100 ARG A O 1
ATOM 809 N N . ARG A 1 101 ? -20.652 -3.670 -1.606 1.00 79.94 101 ARG A N 1
ATOM 810 C CA . ARG A 1 101 ? -20.772 -2.345 -0.981 1.00 79.94 101 ARG A CA 1
ATOM 811 C C . ARG A 1 101 ? -21.814 -1.473 -1.687 1.00 79.94 101 ARG A C 1
ATOM 813 O O . ARG A 1 101 ? -22.589 -0.807 -1.006 1.00 79.94 101 ARG A O 1
ATOM 820 N N . TYR A 1 102 ? -21.852 -1.500 -3.019 1.00 74.81 102 TYR A N 1
ATOM 821 C CA . TYR A 1 102 ? -22.857 -0.783 -3.807 1.00 74.81 102 TYR A CA 1
ATOM 822 C C . TYR A 1 102 ? -24.270 -1.346 -3.607 1.00 74.81 102 TYR A C 1
ATOM 824 O O . TYR A 1 102 ? -25.213 -0.567 -3.488 1.00 74.81 102 TYR A O 1
ATOM 832 N N . THR A 1 103 ? -24.434 -2.669 -3.523 1.00 74.81 103 THR A N 1
ATOM 833 C CA . THR A 1 103 ? -25.744 -3.294 -3.281 1.00 74.81 103 THR A CA 1
ATOM 834 C C . THR A 1 103 ? -26.266 -3.004 -1.878 1.00 74.81 103 THR A C 1
ATOM 836 O O . THR A 1 103 ? -27.439 -2.682 -1.741 1.00 74.81 103 THR A O 1
ATOM 839 N N . THR A 1 104 ? -25.413 -3.033 -0.845 1.00 72.38 104 THR A N 1
ATOM 840 C CA . THR A 1 104 ? -25.822 -2.695 0.532 1.00 72.38 104 THR A CA 1
ATOM 841 C C . THR A 1 104 ? -26.217 -1.224 0.687 1.00 72.38 104 THR A C 1
ATOM 843 O O . THR A 1 104 ? -27.084 -0.912 1.491 1.00 72.38 104 THR A O 1
ATOM 846 N N . MET A 1 105 ? -25.617 -0.310 -0.083 1.00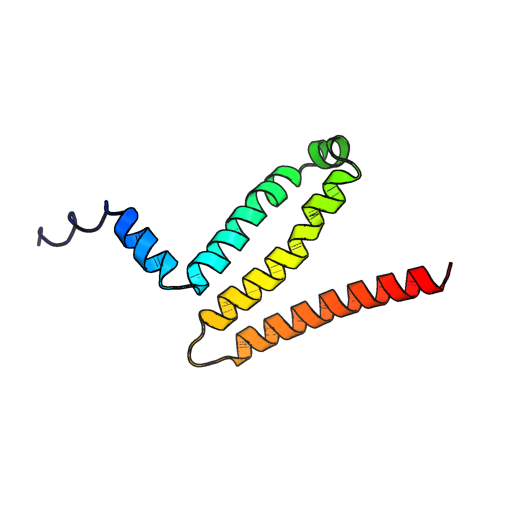 62.44 105 MET A N 1
ATOM 847 C CA . MET A 1 105 ? -26.025 1.103 -0.090 1.00 62.44 105 MET A CA 1
ATOM 848 C C . MET A 1 105 ? -27.351 1.358 -0.812 1.00 62.44 105 MET A C 1
ATOM 850 O O . MET A 1 105 ? -28.005 2.342 -0.507 1.00 62.44 105 MET A O 1
ATOM 854 N N . LYS A 1 106 ? -27.728 0.523 -1.787 1.00 58.47 106 LYS A N 1
ATOM 855 C CA . LYS A 1 106 ? -29.004 0.660 -2.509 1.00 58.47 106 LYS A CA 1
ATOM 856 C C . LYS A 1 106 ? -30.203 0.098 -1.739 1.00 58.47 106 LYS A C 1
ATOM 858 O O . LYS A 1 106 ? -31.330 0.341 -2.150 1.00 58.47 106 LYS A O 1
ATOM 863 N N . SER A 1 107 ? -29.968 -0.683 -0.685 1.00 51.19 107 SER A N 1
ATOM 864 C CA . SER A 1 107 ? -31.009 -1.350 0.107 1.00 51.19 107 SER A CA 1
ATOM 865 C C . SER A 1 107 ? -31.350 -0.637 1.425 1.00 51.19 107 SER A C 1
ATOM 867 O O . SER A 1 107 ? -32.013 -1.240 2.265 1.00 51.19 107 SER A O 1
ATOM 869 N N . VAL A 1 108 ? -30.855 0.587 1.635 1.00 50.84 108 VAL A N 1
ATOM 870 C CA . VAL A 1 108 ? -31.154 1.469 2.781 1.00 50.84 108 VAL A CA 1
ATOM 871 C C . VAL A 1 108 ? -31.723 2.765 2.230 1.00 50.84 108 VAL A C 1
ATOM 873 O O . VAL A 1 108 ? -32.731 3.234 2.793 1.00 50.84 108 VAL A O 1
#

Sequence (108 aa):
SVYLVFDHFFDGAAILADIVKRPYITVGFAAFLLLIPLAATSTNGMIKRLGRNWQRLHRLVYVIGILGVLHYLWLVKADLREPLLYAGILAGLLGYRLWRRYTTMKSV

pLDDT: mean 76.32, std 13.07, range [48.22, 90.75]

Secondary structure (DSSP, 8-state):
--SSSSSSSS-HHHHHHHHHH-HHHHHHHHHHHHHHHHHHTTSHHHHHHHTHHHHHHHTHHHHHHHHHHHHHHHH-SS-THHHHHHHHHHHHHHHHHHHHHHHHHHT-

Radius of gyration: 19.81 Å; chains: 1; bounding box: 73×22×43 Å